Protein AF-A0A957WLR0-F1 (afdb_monomer_lite)

Structure (mmCIF, N/CA/C/O backbone):
data_AF-A0A957WLR0-F1
#
_entry.id   AF-A0A957WLR0-F1
#
loop_
_atom_site.group_PDB
_atom_site.id
_atom_site.type_symbol
_atom_site.label_atom_id
_atom_site.label_alt_id
_atom_site.label_comp_id
_atom_site.label_asym_id
_atom_site.label_entity_id
_atom_site.label_seq_id
_atom_site.pdbx_PDB_ins_code
_atom_site.Cartn_x
_atom_site.Cartn_y
_atom_site.Cartn_z
_atom_site.occupancy
_atom_site.B_iso_or_equiv
_atom_site.auth_seq_id
_atom_site.auth_comp_id
_atom_site.auth_asym_id
_atom_site.auth_atom_id
_atom_site.pdbx_PDB_model_num
ATOM 1 N N . MET A 1 1 ? 46.374 52.590 -55.141 1.00 43.16 1 MET A N 1
ATOM 2 C CA . MET A 1 1 ? 45.708 52.373 -53.842 1.00 43.16 1 MET A CA 1
ATOM 3 C C . MET A 1 1 ? 44.520 51.454 -54.057 1.00 43.16 1 MET A C 1
ATOM 5 O O . MET A 1 1 ? 43.877 51.576 -55.092 1.00 43.16 1 MET A O 1
ATOM 9 N N . SER A 1 2 ? 44.275 50.594 -53.067 1.00 43.56 2 SER A N 1
ATOM 10 C CA . SER A 1 2 ? 43.066 49.782 -52.850 1.00 43.56 2 SER A CA 1
ATOM 11 C C . SER A 1 2 ? 42.961 48.457 -53.614 1.00 43.56 2 SER A C 1
ATOM 13 O O . SER A 1 2 ? 42.249 48.313 -54.602 1.00 43.56 2 SER A O 1
ATOM 15 N N . ASP A 1 3 ? 43.718 47.507 -53.063 1.00 46.72 3 ASP A N 1
ATOM 16 C CA . ASP A 1 3 ? 43.433 46.081 -52.884 1.00 46.72 3 ASP A CA 1
ATOM 17 C C . ASP A 1 3 ? 41.965 45.656 -53.104 1.00 46.72 3 ASP A C 1
ATOM 19 O O . ASP A 1 3 ? 41.045 46.111 -52.423 1.00 46.72 3 ASP A O 1
ATOM 23 N N . LYS A 1 4 ? 41.773 44.740 -54.054 1.00 49.31 4 LYS A N 1
ATOM 24 C CA . LYS A 1 4 ? 40.641 43.813 -54.107 1.00 49.31 4 LYS A CA 1
ATOM 25 C C . LYS A 1 4 ? 41.206 42.446 -54.456 1.00 49.31 4 LYS A C 1
ATOM 27 O O . LYS A 1 4 ? 41.075 41.973 -55.583 1.00 49.31 4 LYS A O 1
ATOM 32 N N . THR A 1 5 ? 41.885 41.839 -53.490 1.00 45.28 5 THR A N 1
ATOM 33 C CA . THR A 1 5 ? 42.198 40.415 -53.536 1.00 45.28 5 THR A CA 1
ATOM 34 C C . THR A 1 5 ? 40.874 39.656 -53.530 1.00 45.28 5 THR A C 1
ATOM 36 O O . THR A 1 5 ? 40.152 39.587 -52.540 1.00 45.28 5 THR A O 1
ATOM 39 N N . GLN A 1 6 ? 40.505 39.206 -54.720 1.00 48.72 6 GLN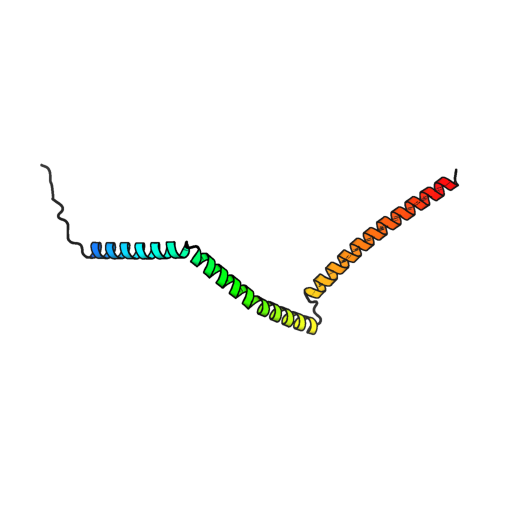 A N 1
ATOM 40 C CA . GLN A 1 6 ? 39.299 38.462 -55.020 1.00 48.72 6 GLN A CA 1
ATOM 41 C C . GLN A 1 6 ? 39.479 37.058 -54.430 1.00 48.72 6 GLN A C 1
ATOM 43 O O . GLN A 1 6 ? 40.189 36.233 -55.004 1.00 48.72 6 GLN A O 1
ATOM 48 N N . ASP A 1 7 ? 38.900 36.818 -53.253 1.00 48.47 7 ASP A N 1
ATOM 49 C CA . ASP A 1 7 ? 38.884 35.503 -52.610 1.00 48.47 7 ASP A CA 1
ATOM 50 C C . ASP A 1 7 ? 38.123 34.529 -53.520 1.00 48.47 7 ASP A C 1
ATOM 52 O O . ASP A 1 7 ? 36.897 34.577 -53.649 1.00 48.47 7 ASP A O 1
ATOM 56 N N . GLN A 1 8 ? 38.868 33.687 -54.233 1.00 52.72 8 GLN A N 1
ATOM 57 C CA . GLN A 1 8 ? 38.289 32.612 -55.027 1.00 52.72 8 GLN A CA 1
ATOM 58 C C . GLN A 1 8 ? 37.758 31.522 -54.092 1.00 52.72 8 GLN A C 1
ATOM 60 O O . GLN A 1 8 ? 38.431 31.200 -53.108 1.00 52.72 8 GLN A O 1
ATOM 65 N N . PRO A 1 9 ? 36.594 30.911 -54.384 1.00 59.09 9 PRO A N 1
ATOM 66 C CA . PRO A 1 9 ? 36.052 29.852 -53.549 1.00 59.09 9 PRO A CA 1
ATOM 67 C C . PRO A 1 9 ? 36.984 28.641 -53.643 1.00 59.09 9 PRO A C 1
ATOM 69 O O . PRO A 1 9 ? 36.985 27.903 -54.629 1.00 59.09 9 PRO A O 1
ATOM 72 N N . LYS A 1 10 ? 37.834 28.463 -52.628 1.00 62.62 10 LYS A N 1
ATOM 73 C CA . LYS A 1 10 ? 38.669 27.272 -52.487 1.00 62.62 10 LYS A CA 1
ATOM 74 C C . LYS A 1 10 ? 37.736 26.084 -52.290 1.00 62.62 10 LYS A C 1
ATOM 76 O O . LYS A 1 10 ? 36.982 26.040 -51.325 1.00 62.62 10 LYS A O 1
ATOM 81 N N . PHE A 1 11 ? 37.787 25.140 -53.222 1.00 70.94 11 PHE A N 1
ATOM 82 C CA . PHE A 1 11 ? 37.169 23.829 -53.078 1.00 70.94 11 PHE A CA 1
ATOM 83 C C . PHE A 1 11 ? 37.753 23.150 -51.828 1.00 70.94 11 PHE A C 1
ATOM 85 O O . PHE A 1 11 ? 38.887 22.672 -51.857 1.00 70.94 11 PHE A O 1
ATOM 92 N N . ASP A 1 12 ? 37.008 23.181 -50.721 1.00 81.81 12 ASP A N 1
ATOM 93 C CA . ASP A 1 12 ? 37.377 22.553 -49.452 1.00 81.81 12 ASP A CA 1
ATOM 94 C C . ASP A 1 12 ? 36.517 21.292 -49.232 1.00 81.81 12 ASP A C 1
ATOM 96 O O . ASP A 1 12 ? 35.391 21.372 -48.727 1.00 81.81 12 ASP A O 1
ATOM 100 N N . PRO A 1 13 ? 37.019 20.106 -49.620 1.00 82.25 13 PRO A N 1
ATOM 101 C CA . PRO A 1 13 ? 36.271 18.858 -49.501 1.00 82.25 13 PRO A CA 1
ATOM 102 C C . PRO A 1 13 ? 35.992 18.458 -48.044 1.00 82.25 13 PRO A C 1
ATOM 104 O O . PRO A 1 13 ? 35.026 17.737 -47.788 1.00 82.25 13 PRO A O 1
ATOM 107 N N . LEU A 1 14 ? 36.789 18.930 -47.076 1.00 90.19 14 LEU A N 1
ATOM 108 C CA . LEU A 1 14 ? 36.546 18.667 -45.656 1.00 90.19 14 LEU A CA 1
ATOM 109 C C . LEU A 1 14 ? 35.402 19.527 -45.124 1.00 90.19 14 LEU A C 1
ATOM 111 O O . LEU A 1 14 ? 34.590 19.034 -44.338 1.00 90.19 14 LEU A O 1
ATOM 115 N N . ALA A 1 15 ? 35.302 20.778 -45.576 1.00 87.19 15 ALA A N 1
ATOM 116 C CA . ALA A 1 15 ? 34.162 21.633 -45.264 1.00 87.19 15 ALA A CA 1
ATOM 117 C C . ALA A 1 15 ? 32.856 21.027 -45.803 1.00 87.19 15 ALA A C 1
ATOM 119 O O . ALA A 1 15 ? 31.901 20.871 -45.044 1.00 87.19 15 ALA A O 1
ATOM 120 N N . MET A 1 16 ? 32.850 20.569 -47.059 1.00 86.88 16 MET A N 1
ATOM 121 C CA . MET A 1 16 ? 31.685 19.909 -47.668 1.00 86.88 16 MET A CA 1
ATOM 122 C C . MET A 1 16 ? 31.286 18.617 -46.935 1.00 86.88 16 MET A C 1
ATOM 124 O O . MET A 1 16 ? 30.104 18.375 -46.690 1.00 86.88 16 MET A O 1
ATOM 128 N N . TRP A 1 17 ? 32.260 17.789 -46.543 1.00 91.69 17 TRP A N 1
ATOM 129 C CA . TRP A 1 17 ? 31.998 16.581 -45.754 1.00 91.69 17 TRP A CA 1
ATOM 130 C C . TRP A 1 17 ? 31.401 16.906 -44.381 1.00 91.69 17 TRP A C 1
ATOM 132 O O . TRP A 1 17 ? 30.432 16.281 -43.949 1.00 91.69 17 TRP A O 1
ATOM 142 N N . LYS A 1 18 ? 31.955 17.911 -43.700 1.00 91.81 18 LYS A N 1
ATOM 143 C CA . LYS A 1 18 ? 31.481 18.350 -42.387 1.00 91.81 18 LYS A CA 1
ATOM 144 C C . LYS A 1 18 ? 30.062 18.910 -42.456 1.00 91.81 18 LYS A C 1
ATOM 146 O O . LYS A 1 18 ? 29.259 18.631 -41.566 1.00 91.81 18 LYS A O 1
ATOM 151 N N . GLU A 1 19 ? 29.734 19.664 -43.499 1.00 91.62 19 GLU A N 1
ATOM 152 C CA . GLU A 1 19 ? 28.374 20.148 -43.746 1.00 91.62 19 GLU A CA 1
ATOM 153 C C . GLU A 1 19 ? 27.404 18.993 -43.988 1.00 91.62 19 GLU A C 1
ATOM 155 O O . GLU A 1 19 ? 26.356 18.937 -43.346 1.00 91.62 19 GLU A O 1
ATOM 160 N N . TRP A 1 20 ? 27.774 18.022 -44.828 1.00 93.38 20 TRP A N 1
ATOM 161 C CA . TRP A 1 20 ? 26.964 16.826 -45.066 1.00 93.38 20 TRP A CA 1
ATOM 162 C C . TRP A 1 20 ? 26.739 16.008 -43.785 1.00 93.38 20 TRP A C 1
ATOM 164 O O . TRP A 1 20 ? 25.611 15.598 -43.498 1.00 93.38 20 TRP A O 1
ATOM 174 N N . GLN A 1 21 ? 27.782 15.816 -42.974 1.00 94.19 21 GLN A N 1
ATOM 175 C CA . GLN A 1 21 ? 27.689 15.133 -41.684 1.00 94.19 21 GLN A CA 1
ATOM 176 C C . GLN A 1 21 ? 26.773 15.894 -40.720 1.00 94.19 21 GLN A C 1
ATOM 178 O O . GLN A 1 21 ? 25.925 15.289 -40.068 1.00 94.19 21 GLN A O 1
ATOM 183 N N . THR A 1 22 ? 26.921 17.217 -40.642 1.00 94.62 22 THR A N 1
ATOM 184 C CA . THR A 1 22 ? 26.107 18.072 -39.769 1.00 94.62 22 THR A CA 1
ATOM 185 C C . THR A 1 22 ? 24.641 18.036 -40.194 1.00 94.62 22 THR A C 1
ATOM 187 O O . THR A 1 22 ? 23.761 17.852 -39.357 1.00 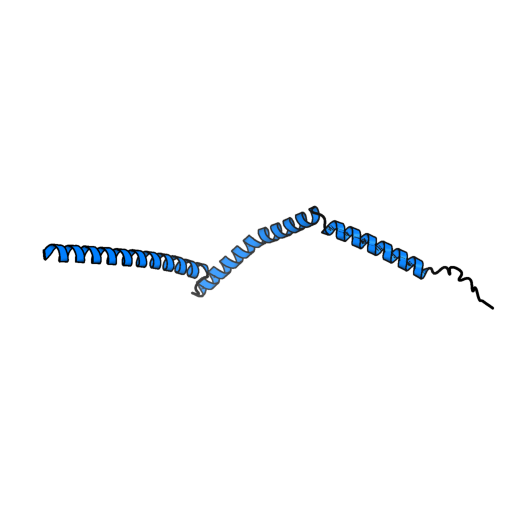94.62 22 THR A O 1
ATOM 190 N N . ALA A 1 23 ? 24.365 18.136 -41.495 1.00 93.94 23 ALA A N 1
ATOM 191 C CA . ALA A 1 23 ? 23.017 18.023 -42.044 1.00 93.94 23 ALA A CA 1
ATOM 192 C C . ALA A 1 23 ? 22.402 16.644 -41.764 1.00 93.94 23 ALA A C 1
ATOM 194 O O . ALA A 1 23 ? 21.247 16.558 -41.351 1.00 93.94 23 ALA A O 1
ATOM 195 N N . SER A 1 24 ? 23.190 15.578 -41.915 1.00 93.25 24 SER A N 1
ATOM 196 C CA . SER A 1 24 ? 22.755 14.211 -41.624 1.00 93.25 24 SER A CA 1
ATOM 197 C C . SER A 1 24 ? 22.434 14.037 -40.139 1.00 93.25 24 SER A C 1
ATOM 199 O O . SER A 1 24 ? 21.342 13.594 -39.801 1.00 93.25 24 SER A O 1
ATOM 201 N N . LEU A 1 25 ? 23.329 14.452 -39.238 1.00 94.88 25 LEU A N 1
ATOM 202 C CA . LEU A 1 25 ? 23.102 14.377 -37.792 1.00 94.88 25 LEU A CA 1
ATOM 203 C C . LEU A 1 25 ? 21.883 15.193 -37.357 1.00 94.88 25 LEU A C 1
ATOM 205 O O . LEU A 1 25 ? 21.101 14.717 -36.540 1.00 94.88 25 LEU A O 1
ATOM 209 N N . ASN A 1 26 ? 21.678 16.377 -37.932 1.00 95.31 26 ASN A N 1
ATOM 210 C CA . ASN A 1 26 ? 20.507 17.199 -37.640 1.00 95.31 26 ASN A CA 1
ATOM 211 C C . ASN A 1 26 ? 19.207 16.539 -38.115 1.00 95.31 26 ASN A C 1
ATOM 213 O O . ASN A 1 26 ? 18.214 16.567 -37.392 1.00 95.31 26 ASN A O 1
ATOM 217 N N . ALA A 1 27 ? 19.205 15.914 -39.296 1.00 94.31 27 ALA A N 1
ATOM 218 C CA . ALA A 1 27 ? 18.047 15.172 -39.791 1.00 94.31 27 ALA A CA 1
ATOM 219 C C . ALA A 1 27 ? 17.719 13.966 -38.894 1.00 94.31 27 ALA A C 1
ATOM 221 O O . ALA A 1 27 ? 16.558 13.748 -38.546 1.00 94.31 27 ALA A O 1
ATOM 222 N N . TRP A 1 28 ? 18.742 13.229 -38.456 1.00 92.38 28 TRP A N 1
ATOM 223 C CA . TRP A 1 28 ? 18.593 12.115 -37.518 1.00 92.38 28 TRP A CA 1
ATOM 224 C C . TRP A 1 28 ? 18.091 12.567 -36.145 1.00 92.38 28 TRP A C 1
ATOM 226 O O . TRP A 1 28 ? 17.146 11.988 -35.613 1.00 92.38 28 TRP A O 1
ATOM 236 N N . ALA A 1 29 ? 18.681 13.624 -35.587 1.00 93.50 29 ALA A N 1
ATOM 237 C CA . ALA A 1 29 ? 18.271 14.185 -34.305 1.00 93.50 29 ALA A CA 1
ATOM 238 C C . ALA A 1 29 ? 16.821 14.682 -34.349 1.00 93.50 29 ALA A C 1
ATOM 240 O O . ALA A 1 29 ? 16.052 14.411 -33.430 1.00 93.50 29 ALA A O 1
ATOM 241 N N . LYS A 1 30 ? 16.426 15.349 -35.439 1.00 93.38 30 LYS A N 1
ATOM 242 C CA . LYS A 1 30 ? 15.050 15.806 -35.644 1.00 93.38 30 LYS A CA 1
ATOM 243 C C . LYS A 1 30 ? 14.068 14.637 -35.719 1.00 93.38 30 LYS A C 1
ATOM 245 O O . LYS A 1 30 ? 13.077 14.652 -35.001 1.00 93.38 30 LYS A O 1
ATOM 250 N N . SER A 1 31 ? 14.382 13.606 -36.502 1.00 92.12 31 SER A N 1
ATOM 251 C CA . SER A 1 31 ? 13.552 12.398 -36.618 1.00 92.12 31 SER A CA 1
ATOM 252 C C . SER A 1 31 ? 13.363 11.685 -35.271 1.00 92.12 31 SER A C 1
ATOM 254 O O . SER A 1 31 ? 12.243 11.349 -34.883 1.00 92.12 31 SER A O 1
ATOM 256 N N . MET A 1 32 ? 14.437 11.525 -34.491 1.00 89.50 32 MET A N 1
ATOM 257 C CA . MET A 1 32 ? 14.356 10.937 -33.148 1.00 89.50 32 MET A CA 1
ATOM 258 C C . MET A 1 32 ? 13.575 11.825 -32.178 1.00 89.50 32 MET A C 1
ATOM 260 O O . MET A 1 32 ? 12.792 11.317 -31.380 1.00 89.50 32 MET A O 1
ATOM 264 N N . SER A 1 33 ? 13.746 13.145 -32.259 1.00 89.06 33 SER A N 1
ATOM 265 C CA . SER A 1 33 ? 12.989 14.089 -31.437 1.00 89.06 33 SER A CA 1
ATOM 266 C C . SER A 1 33 ? 11.493 14.034 -31.740 1.00 89.06 33 SER A C 1
ATOM 268 O O . SER A 1 33 ? 10.697 14.054 -30.810 1.00 89.06 33 SER A O 1
ATOM 270 N N . GLU A 1 34 ? 11.104 13.947 -33.013 1.00 90.31 34 GLU A N 1
ATOM 271 C CA . GLU A 1 34 ? 9.705 13.790 -33.433 1.00 90.31 34 GLU A CA 1
ATOM 272 C C . GLU A 1 34 ? 9.143 12.433 -32.996 1.00 90.31 34 GLU A C 1
ATOM 274 O O . GLU A 1 34 ? 8.012 12.357 -32.527 1.00 90.31 34 GLU A O 1
ATOM 279 N N . THR A 1 35 ? 9.958 11.377 -33.060 1.00 88.81 35 THR A N 1
ATOM 280 C CA . THR A 1 35 ? 9.581 10.038 -32.589 1.00 88.81 35 THR A CA 1
ATOM 281 C C . THR A 1 35 ? 9.321 10.033 -31.085 1.00 88.81 35 THR A C 1
ATOM 283 O O . THR A 1 35 ? 8.282 9.553 -30.649 1.00 88.81 35 THR A O 1
ATOM 286 N N . VAL A 1 36 ? 10.215 10.603 -30.275 1.00 86.75 36 VAL A N 1
ATOM 287 C CA . VAL A 1 36 ? 10.045 10.663 -28.811 1.00 86.75 36 VAL A CA 1
ATOM 288 C C . VAL A 1 36 ? 8.919 11.618 -28.404 1.00 86.75 36 VAL A C 1
ATOM 290 O O . VAL A 1 36 ? 8.260 11.387 -27.395 1.00 86.75 36 VAL A O 1
ATOM 293 N N . ALA A 1 37 ? 8.677 12.670 -29.189 1.00 87.06 37 ALA A N 1
ATOM 294 C CA . ALA A 1 37 ? 7.552 13.581 -28.992 1.00 87.06 37 ALA A CA 1
ATOM 295 C C . ALA A 1 37 ? 6.211 13.011 -29.486 1.00 87.06 37 ALA A C 1
ATOM 297 O O . ALA A 1 37 ? 5.171 13.621 -29.235 1.00 87.06 37 ALA A O 1
ATOM 298 N N . SER A 1 38 ? 6.219 11.879 -30.197 1.00 90.44 38 SER A N 1
ATOM 299 C CA . SER A 1 38 ? 4.993 11.255 -30.685 1.00 90.44 38 SER A CA 1
ATOM 300 C C . SER A 1 38 ? 4.183 10.650 -29.540 1.00 90.44 38 SER A C 1
ATOM 302 O O . SER A 1 38 ? 4.720 10.085 -28.582 1.00 90.44 38 SER A O 1
ATOM 304 N N . GLU A 1 39 ? 2.862 10.751 -29.662 1.00 83.81 39 GLU A N 1
ATOM 305 C CA . GLU A 1 39 ? 1.926 10.192 -28.688 1.00 83.81 39 GLU A CA 1
ATOM 306 C C . GLU A 1 39 ? 2.022 8.659 -28.634 1.00 83.81 39 GLU A C 1
ATOM 308 O O . GLU A 1 39 ? 1.998 8.082 -27.550 1.00 83.81 39 GLU A O 1
ATOM 313 N N . ASP A 1 40 ? 2.276 8.006 -29.773 1.00 85.62 40 ASP A N 1
ATOM 314 C CA . ASP A 1 40 ? 2.480 6.556 -29.868 1.00 85.62 40 ASP A CA 1
ATOM 315 C C . ASP A 1 40 ? 3.714 6.080 -29.077 1.00 85.62 40 ASP A C 1
ATOM 317 O O . ASP A 1 40 ? 3.688 5.034 -28.416 1.00 85.62 40 ASP A O 1
ATOM 321 N N . PHE A 1 41 ? 4.812 6.846 -29.090 1.00 86.75 41 PHE A N 1
ATOM 322 C CA . PHE A 1 41 ? 5.993 6.538 -28.278 1.00 86.75 41 PHE A CA 1
ATOM 323 C C . PHE A 1 41 ? 5.692 6.671 -26.783 1.00 86.75 41 PHE A C 1
ATOM 325 O O . PHE A 1 41 ? 6.001 5.768 -26.004 1.00 86.75 41 PHE A O 1
ATOM 332 N N . ALA A 1 42 ? 5.039 7.762 -26.378 1.00 86.19 42 ALA A N 1
ATOM 333 C CA . ALA A 1 42 ? 4.623 7.952 -24.991 1.00 86.19 42 ALA A CA 1
ATOM 334 C C . ALA A 1 42 ? 3.661 6.841 -24.528 1.00 86.19 42 ALA A C 1
ATOM 336 O O . ALA A 1 42 ? 3.817 6.300 -23.430 1.00 86.19 42 ALA A O 1
ATOM 337 N N . GLN A 1 43 ? 2.713 6.447 -25.379 1.00 88.88 43 GLN A N 1
ATOM 338 C CA . GLN A 1 43 ? 1.743 5.397 -25.091 1.00 88.88 43 GLN A CA 1
ATOM 339 C C . GLN A 1 43 ? 2.410 4.022 -24.982 1.00 88.88 43 GLN A C 1
ATOM 341 O O . GLN A 1 43 ? 2.155 3.298 -24.021 1.00 88.88 43 GLN A O 1
ATOM 346 N N . SER A 1 44 ? 3.284 3.661 -25.923 1.00 88.56 44 SER A N 1
ATOM 347 C CA . SER A 1 44 ? 4.002 2.376 -25.908 1.00 88.56 44 SER A CA 1
ATOM 348 C C . SER A 1 44 ? 4.968 2.255 -24.727 1.00 88.56 44 SER A C 1
ATOM 350 O O . SER A 1 44 ? 5.049 1.195 -24.099 1.00 88.56 44 SER A O 1
ATOM 352 N N . MET A 1 45 ? 5.650 3.343 -24.362 1.00 86.38 45 MET A N 1
ATOM 353 C CA . MET A 1 45 ? 6.480 3.405 -23.160 1.00 86.38 45 MET A CA 1
ATOM 354 C C . MET A 1 45 ? 5.626 3.261 -21.896 1.00 86.38 45 MET A C 1
ATOM 356 O O . MET A 1 45 ? 5.969 2.483 -21.005 1.00 86.38 45 MET A O 1
ATOM 360 N N . GLY A 1 46 ? 4.484 3.953 -21.841 1.00 84.94 46 GLY A N 1
ATOM 361 C CA . GLY A 1 46 ? 3.516 3.839 -20.752 1.00 84.94 46 GLY A CA 1
ATOM 362 C C . GLY A 1 46 ? 3.007 2.409 -20.582 1.00 84.94 46 GLY A C 1
ATOM 363 O O . GLY A 1 46 ? 3.079 1.863 -19.487 1.00 84.94 46 GLY A O 1
ATOM 364 N N . GLN A 1 47 ? 2.586 1.763 -21.669 1.00 88.31 47 GLN A N 1
ATOM 365 C CA . GLN A 1 47 ? 2.147 0.365 -21.660 1.00 88.31 47 GLN A CA 1
ATOM 366 C C . GLN A 1 47 ? 3.268 -0.588 -21.239 1.00 88.31 47 GLN A C 1
ATOM 368 O O . GLN A 1 47 ? 3.029 -1.502 -20.459 1.00 88.31 47 GLN A O 1
ATOM 373 N N . SER A 1 48 ? 4.500 -0.368 -21.700 1.00 85.38 48 SER A N 1
ATOM 374 C CA . SER A 1 48 ? 5.649 -1.195 -21.310 1.00 85.38 48 SER A CA 1
ATOM 375 C C . SER A 1 48 ? 5.947 -1.086 -19.815 1.00 85.38 48 SER A C 1
ATOM 377 O O . SER A 1 48 ? 6.188 -2.098 -19.157 1.00 85.38 48 SER A O 1
ATOM 379 N N . LEU A 1 49 ? 5.883 0.128 -19.260 1.00 85.19 49 LEU A N 1
ATOM 380 C CA . LEU A 1 49 ? 6.046 0.358 -17.829 1.00 85.19 49 LEU A CA 1
ATOM 381 C C . LEU A 1 49 ? 4.897 -0.264 -17.031 1.00 85.19 49 LEU A C 1
ATOM 383 O O . LEU A 1 49 ? 5.156 -0.927 -16.030 1.00 85.19 49 LEU A O 1
ATOM 387 N N . THR A 1 50 ? 3.653 -0.098 -17.479 1.00 84.62 50 THR A N 1
ATOM 388 C CA . THR A 1 50 ? 2.482 -0.729 -16.857 1.00 84.62 50 THR A CA 1
ATOM 389 C C . THR A 1 50 ? 2.627 -2.245 -16.853 1.00 84.62 50 THR A C 1
ATOM 391 O O . THR A 1 50 ? 2.557 -2.848 -15.790 1.00 84.62 50 THR A O 1
ATOM 394 N N . ASN A 1 51 ? 2.962 -2.854 -17.990 1.00 84.00 51 ASN A N 1
ATOM 395 C CA . ASN A 1 51 ? 3.177 -4.296 -18.098 1.00 84.00 51 ASN A CA 1
ATOM 396 C C . ASN A 1 51 ? 4.311 -4.772 -17.182 1.00 84.00 51 ASN A C 1
ATOM 398 O O . ASN A 1 51 ? 4.190 -5.813 -16.539 1.00 84.00 51 ASN A O 1
ATOM 402 N N . TYR A 1 52 ? 5.409 -4.017 -17.085 1.00 80.19 52 TYR A N 1
ATOM 403 C CA . TYR A 1 52 ? 6.496 -4.326 -16.157 1.00 80.19 52 TYR A CA 1
ATOM 404 C C . TYR A 1 52 ? 6.025 -4.273 -14.700 1.00 80.19 52 TYR A C 1
ATOM 406 O O . TYR A 1 52 ? 6.287 -5.197 -13.930 1.00 80.19 52 TYR A O 1
ATOM 414 N N . LEU A 1 53 ? 5.300 -3.220 -14.318 1.00 80.50 53 LEU A N 1
ATOM 415 C CA . LEU A 1 53 ? 4.767 -3.065 -12.968 1.00 80.50 53 LEU A CA 1
ATOM 416 C C . LEU A 1 53 ? 3.764 -4.177 -12.635 1.00 80.50 53 LEU A C 1
ATOM 418 O O . LEU A 1 53 ? 3.914 -4.811 -11.591 1.00 80.50 53 LEU A O 1
ATOM 422 N N . GLU A 1 54 ? 2.828 -4.476 -13.534 1.00 81.81 54 GLU A N 1
ATOM 423 C CA . GLU A 1 54 ? 1.830 -5.543 -13.396 1.00 81.81 54 GLU A CA 1
ATOM 424 C C . GLU A 1 54 ? 2.475 -6.926 -13.306 1.00 81.81 54 GLU A C 1
ATOM 426 O O . GLU A 1 54 ? 2.113 -7.719 -12.443 1.00 81.81 54 GLU A O 1
ATOM 431 N N . THR A 1 55 ? 3.490 -7.202 -14.125 1.00 81.44 55 THR A N 1
ATOM 432 C CA . THR A 1 55 ? 4.218 -8.482 -14.085 1.00 81.44 55 THR A CA 1
ATOM 433 C C . THR A 1 55 ? 5.086 -8.597 -12.829 1.00 81.44 55 THR A C 1
ATOM 435 O O . THR A 1 55 ? 5.287 -9.691 -12.301 1.00 81.44 55 THR A O 1
ATOM 438 N N . SER A 1 56 ? 5.597 -7.476 -12.312 1.00 78.56 56 SER A N 1
ATOM 439 C CA . SER A 1 56 ? 6.423 -7.451 -11.098 1.00 78.56 56 SER A CA 1
ATOM 440 C C . SER A 1 56 ? 5.610 -7.511 -9.801 1.00 78.56 56 SER A C 1
ATOM 442 O O . SER A 1 56 ? 6.145 -7.923 -8.771 1.00 78.56 56 SER A O 1
ATOM 444 N N . ALA A 1 57 ? 4.329 -7.131 -9.823 1.00 81.25 57 ALA A N 1
ATOM 445 C CA . ALA A 1 57 ? 3.481 -7.111 -8.633 1.00 81.25 57 ALA A CA 1
ATOM 446 C C . ALA A 1 57 ? 3.310 -8.505 -7.986 1.00 81.25 57 ALA A C 1
ATOM 448 O O . ALA A 1 57 ? 3.566 -8.613 -6.785 1.00 81.25 57 ALA A O 1
ATOM 449 N N . PRO A 1 58 ? 3.027 -9.595 -8.732 1.00 85.25 58 PRO A N 1
ATOM 450 C CA . PRO A 1 58 ? 2.987 -10.948 -8.171 1.00 85.25 58 PRO A CA 1
ATOM 451 C C . PRO A 1 58 ? 4.318 -11.405 -7.569 1.00 85.25 58 PRO A C 1
ATOM 453 O O . PRO A 1 58 ? 4.337 -12.206 -6.636 1.00 85.25 58 PRO A O 1
ATOM 456 N N . VAL A 1 59 ? 5.445 -10.929 -8.107 1.00 86.50 59 VAL A N 1
ATOM 457 C CA . VAL A 1 59 ? 6.776 -11.247 -7.569 1.00 86.50 59 VAL A CA 1
ATOM 458 C C . VAL A 1 59 ? 6.977 -10.548 -6.229 1.00 86.50 59 VAL A C 1
ATOM 460 O O . VAL A 1 59 ? 7.432 -11.180 -5.279 1.00 86.50 59 VAL A O 1
ATOM 463 N N . ARG A 1 60 ? 6.595 -9.269 -6.127 1.00 83.69 60 ARG A N 1
ATOM 464 C CA . ARG A 1 60 ? 6.642 -8.525 -4.860 1.00 83.69 60 ARG A CA 1
ATOM 465 C C . ARG A 1 60 ? 5.791 -9.201 -3.790 1.00 83.69 60 ARG A C 1
ATOM 467 O O . ARG A 1 60 ? 6.302 -9.444 -2.705 1.00 83.69 60 ARG A O 1
ATOM 474 N N . GLU A 1 61 ? 4.561 -9.591 -4.120 1.00 87.06 61 GLU A N 1
ATOM 475 C CA . GLU A 1 61 ? 3.666 -10.282 -3.182 1.00 87.06 61 GLU A CA 1
ATOM 476 C C . GLU A 1 61 ? 4.255 -11.618 -2.692 1.00 87.06 61 GLU A C 1
ATOM 478 O O . GLU A 1 61 ? 4.197 -11.940 -1.506 1.00 87.06 61 GLU A O 1
ATOM 483 N N . GLN A 1 62 ? 4.862 -12.405 -3.585 1.00 88.38 62 GLN A N 1
ATOM 484 C CA . GLN A 1 62 ? 5.517 -13.662 -3.204 1.00 88.38 62 GLN A CA 1
ATOM 485 C C . GLN A 1 62 ? 6.713 -13.438 -2.274 1.00 88.38 62 GLN A C 1
ATOM 487 O O . GLN A 1 62 ? 6.889 -14.183 -1.310 1.00 88.38 62 GLN A O 1
ATOM 492 N N . VAL A 1 63 ? 7.521 -12.410 -2.544 1.00 88.12 63 VAL A N 1
ATOM 493 C CA . VAL A 1 63 ? 8.657 -12.037 -1.690 1.00 88.12 63 VAL A CA 1
ATOM 494 C C . VAL A 1 63 ? 8.176 -11.564 -0.319 1.00 88.12 63 VAL A C 1
ATOM 496 O O . VAL A 1 63 ? 8.744 -11.974 0.691 1.00 88.12 63 VAL A O 1
ATOM 499 N N . GLU A 1 64 ? 7.118 -10.753 -0.266 1.00 88.62 64 GLU A N 1
ATOM 500 C CA . GLU A 1 64 ? 6.503 -10.307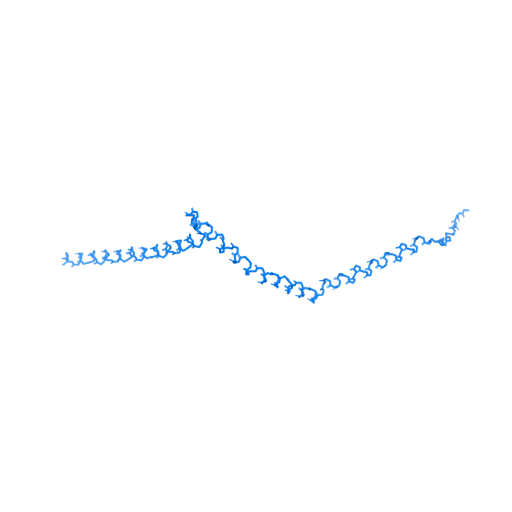 0.988 1.00 88.62 64 GLU A CA 1
ATOM 501 C C . GLU A 1 64 ? 6.018 -11.498 1.822 1.00 88.62 64 GLU A C 1
ATOM 503 O O . GLU A 1 64 ? 6.414 -11.619 2.979 1.00 88.62 64 GLU A O 1
ATOM 508 N N . LYS A 1 65 ? 5.281 -12.444 1.225 1.00 90.25 65 LYS A N 1
ATOM 509 C CA . LYS A 1 65 ? 4.827 -13.664 1.919 1.00 90.25 65 LYS A CA 1
ATOM 510 C C . LYS A 1 65 ? 5.983 -14.518 2.437 1.00 90.25 65 LYS A C 1
ATOM 512 O O . LYS A 1 65 ? 5.919 -15.027 3.553 1.00 90.25 65 LYS A O 1
ATOM 517 N N . ALA A 1 66 ? 7.044 -14.679 1.648 1.00 90.94 66 ALA A N 1
ATOM 518 C CA . ALA A 1 66 ? 8.226 -15.421 2.083 1.00 90.94 66 ALA A CA 1
ATOM 519 C C . ALA A 1 66 ? 8.918 -14.734 3.274 1.00 90.94 66 ALA A C 1
ATOM 521 O O . ALA A 1 66 ? 9.334 -15.399 4.223 1.00 90.94 66 ALA A O 1
ATOM 522 N N . MET A 1 67 ? 9.002 -13.401 3.254 1.00 91.50 67 MET A N 1
ATOM 523 C CA . MET A 1 67 ? 9.559 -12.615 4.353 1.00 91.50 67 MET A CA 1
ATOM 524 C C . MET A 1 67 ? 8.685 -12.693 5.611 1.00 91.50 67 MET A C 1
ATOM 526 O O . MET A 1 67 ? 9.214 -12.836 6.710 1.00 91.50 67 MET A O 1
ATOM 530 N N . GLU A 1 68 ? 7.360 -12.642 5.473 1.00 93.12 68 GLU A N 1
ATOM 531 C CA . GLU A 1 68 ? 6.430 -12.822 6.592 1.00 93.12 68 GLU A CA 1
ATOM 532 C C . GLU A 1 68 ? 6.602 -14.190 7.249 1.00 93.12 68 GLU A C 1
ATOM 534 O O . GLU A 1 68 ? 6.757 -14.264 8.466 1.00 93.12 68 GLU A O 1
ATOM 539 N N . GLN A 1 69 ? 6.662 -15.263 6.457 1.00 91.38 69 GLN A N 1
ATOM 540 C CA . GLN A 1 69 ? 6.905 -16.616 6.967 1.00 91.38 69 GLN A CA 1
ATOM 541 C C . GLN A 1 69 ? 8.250 -16.726 7.692 1.00 91.38 69 GLN A C 1
ATOM 543 O O . GLN A 1 69 ? 8.339 -17.349 8.751 1.00 91.38 69 GLN A O 1
ATOM 548 N N . TYR A 1 70 ? 9.293 -16.098 7.147 1.00 93.31 70 TYR A N 1
ATOM 549 C CA . TYR A 1 70 ? 10.608 -16.052 7.778 1.00 93.31 70 TYR A CA 1
ATOM 550 C C . TYR A 1 70 ? 10.571 -15.319 9.127 1.00 93.31 70 TYR A C 1
ATOM 552 O O . TYR A 1 70 ? 11.067 -15.835 10.129 1.00 93.31 70 TYR A O 1
ATOM 560 N N . LEU A 1 71 ? 9.941 -14.142 9.181 1.00 93.38 71 LEU A N 1
ATOM 561 C CA . LEU A 1 71 ? 9.788 -13.376 10.419 1.00 93.38 71 LEU A CA 1
ATOM 562 C C . LEU A 1 71 ? 8.987 -14.158 11.463 1.00 93.38 71 LEU A C 1
ATOM 564 O O . LEU A 1 71 ? 9.429 -14.263 12.606 1.00 93.38 71 LEU A O 1
ATOM 568 N N . GLN A 1 72 ? 7.881 -14.787 11.064 1.00 91.06 72 GLN A N 1
ATOM 569 C CA . GLN A 1 72 ? 7.082 -15.638 11.948 1.00 91.06 72 GLN A CA 1
ATOM 570 C C . GLN A 1 72 ? 7.900 -16.799 12.517 1.00 91.06 72 GLN A C 1
ATOM 572 O O . GLN A 1 72 ? 7.830 -17.066 13.715 1.00 91.06 72 GLN A O 1
ATOM 577 N N . GLN A 1 73 ? 8.730 -17.455 11.701 1.00 92.94 73 GLN A N 1
ATOM 578 C CA . GLN A 1 73 ? 9.611 -18.527 12.171 1.00 92.94 73 GLN A CA 1
ATOM 579 C C . GLN A 1 73 ? 10.6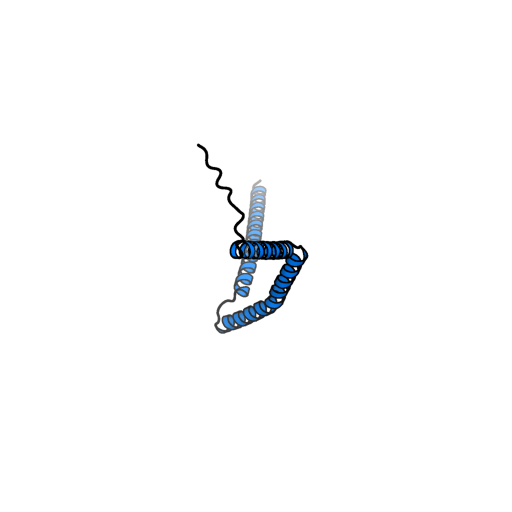28 -18.034 13.211 1.00 92.94 73 GLN A C 1
ATOM 581 O O . GLN A 1 73 ? 10.981 -18.771 14.132 1.00 92.94 73 GLN A O 1
ATOM 586 N N . MET A 1 74 ? 11.075 -16.784 13.098 1.00 93.94 74 MET A N 1
ATOM 587 C CA . MET A 1 74 ? 11.944 -16.144 14.084 1.00 93.94 74 MET A CA 1
ATOM 588 C C . MET A 1 74 ? 11.187 -15.583 15.300 1.00 93.94 74 MET A C 1
ATOM 590 O O . MET A 1 74 ? 11.811 -14.954 16.153 1.00 93.94 74 MET A O 1
ATOM 594 N N . ASN A 1 75 ? 9.870 -15.801 15.405 1.00 91.44 75 ASN A N 1
ATOM 595 C CA . ASN A 1 75 ? 8.986 -15.152 16.381 1.00 91.44 75 ASN A CA 1
ATOM 596 C C . ASN A 1 75 ? 9.084 -13.616 16.346 1.00 91.44 75 ASN A C 1
ATOM 598 O O . ASN A 1 75 ? 8.951 -12.947 17.371 1.00 91.44 75 ASN A O 1
ATOM 602 N N . MET A 1 76 ? 9.350 -13.055 15.168 1.00 92.62 76 MET A N 1
ATOM 603 C CA . MET A 1 76 ? 9.411 -11.620 14.935 1.00 92.62 76 MET A CA 1
ATOM 604 C C . MET A 1 76 ? 8.058 -11.131 14.408 1.00 92.62 76 MET A C 1
ATOM 606 O O . MET A 1 76 ? 7.475 -11.785 13.542 1.00 92.62 76 MET A O 1
ATOM 610 N N . PRO A 1 77 ? 7.558 -9.979 14.888 1.00 88.94 77 PRO A N 1
ATOM 611 C CA . PRO A 1 77 ? 6.287 -9.439 14.430 1.00 88.94 77 PRO A CA 1
ATOM 612 C C . PRO A 1 77 ? 6.361 -9.040 12.954 1.00 88.94 77 PRO A C 1
ATOM 614 O O . PRO A 1 77 ? 7.294 -8.357 12.518 1.00 88.94 77 PRO A O 1
ATOM 617 N N . THR A 1 78 ? 5.350 -9.438 12.189 1.00 92.62 78 THR A N 1
ATOM 618 C CA . THR A 1 78 ? 5.194 -9.040 10.788 1.00 92.62 78 THR A CA 1
ATOM 619 C C . THR A 1 78 ? 4.574 -7.648 10.680 1.00 92.62 78 THR A C 1
ATOM 621 O O . THR A 1 78 ? 3.867 -7.174 11.574 1.00 92.62 78 THR A O 1
ATOM 624 N N . ARG A 1 79 ? 4.787 -6.977 9.540 1.00 90.94 79 ARG A N 1
ATOM 625 C CA . ARG A 1 79 ? 4.145 -5.683 9.265 1.00 90.94 79 ARG A CA 1
ATOM 626 C C . ARG A 1 79 ? 2.619 -5.789 9.343 1.00 90.94 79 ARG A C 1
ATOM 628 O O . ARG A 1 79 ? 1.981 -4.895 9.893 1.00 90.94 79 ARG A O 1
ATOM 635 N N . GLN A 1 80 ? 2.044 -6.856 8.790 1.00 90.50 80 GLN A N 1
ATOM 636 C CA . GLN A 1 80 ? 0.596 -7.048 8.759 1.00 90.50 80 GLN A CA 1
ATOM 637 C C . GLN A 1 80 ? 0.006 -7.180 10.169 1.00 90.50 80 GLN A C 1
ATOM 639 O O . GLN A 1 80 ? -1.022 -6.572 10.463 1.00 90.50 80 GLN A O 1
ATOM 644 N N . GLU A 1 81 ? 0.676 -7.905 11.064 1.00 92.56 81 GLU A N 1
ATOM 645 C CA . GLU A 1 81 ? 0.258 -8.021 12.465 1.00 92.56 81 GLU A CA 1
ATOM 646 C C . GLU A 1 81 ? 0.320 -6.677 13.193 1.00 92.56 81 GLU A C 1
ATOM 648 O O . GLU A 1 81 ? -0.620 -6.327 13.904 1.00 92.56 81 GLU A O 1
ATOM 653 N N . VAL A 1 82 ? 1.379 -5.889 12.980 1.00 94.88 82 VAL A N 1
ATOM 654 C CA . VAL A 1 82 ? 1.509 -4.549 13.579 1.00 94.88 82 VAL A CA 1
ATOM 655 C C . VAL A 1 82 ? 0.367 -3.634 13.135 1.00 94.88 82 VAL A C 1
ATOM 657 O O . VAL A 1 82 ? -0.243 -2.967 13.969 1.00 94.88 82 VAL A O 1
ATOM 660 N N . VAL A 1 83 ? 0.039 -3.629 11.840 1.00 95.88 83 VAL A N 1
ATOM 661 C CA . VAL A 1 83 ? -1.078 -2.836 11.302 1.00 95.88 83 VAL A CA 1
ATOM 662 C C . VAL A 1 83 ? -2.413 -3.309 11.879 1.00 95.88 83 VAL A C 1
ATOM 664 O O . VAL A 1 83 ? -3.190 -2.490 12.358 1.00 95.88 83 VAL A O 1
ATOM 667 N N . SER A 1 84 ? -2.651 -4.622 11.921 1.00 96.25 84 SER A N 1
ATOM 668 C CA . SER A 1 84 ? -3.869 -5.202 12.502 1.00 96.25 84 SER A CA 1
ATOM 669 C C . SER A 1 84 ? -4.047 -4.823 13.976 1.00 96.25 84 SER A C 1
ATOM 671 O O . SER A 1 84 ? -5.145 -4.474 14.415 1.00 96.25 84 SER A O 1
ATOM 673 N N . ILE A 1 85 ? -2.966 -4.837 14.762 1.00 97.00 85 ILE A N 1
ATOM 674 C CA . ILE A 1 85 ? -3.002 -4.392 16.159 1.00 97.00 85 ILE A CA 1
ATOM 675 C C . ILE A 1 85 ? -3.305 -2.894 16.242 1.00 97.00 85 ILE A C 1
ATOM 677 O O . ILE A 1 85 ? -4.137 -2.509 17.062 1.00 97.00 85 ILE A O 1
ATOM 681 N N . ALA A 1 86 ? -2.686 -2.063 15.399 1.00 97.44 86 ALA A N 1
ATOM 682 C CA . ALA A 1 86 ? -2.939 -0.623 15.373 1.00 97.44 86 ALA A CA 1
ATOM 683 C C . ALA A 1 86 ? -4.412 -0.307 15.059 1.00 97.44 86 ALA A C 1
ATOM 685 O O . ALA A 1 86 ? -5.045 0.441 15.797 1.00 97.44 86 ALA A O 1
ATOM 686 N N . GLU A 1 87 ? -4.996 -0.946 14.043 1.00 97.44 87 GLU A N 1
ATOM 687 C CA . GLU A 1 87 ? -6.416 -0.790 13.699 1.00 97.44 87 GLU A CA 1
ATOM 688 C C . GLU A 1 87 ? -7.337 -1.211 14.849 1.00 97.44 87 GLU A C 1
ATOM 690 O O . GLU A 1 87 ? -8.318 -0.536 15.173 1.00 97.44 87 GLU A O 1
ATOM 695 N N . ARG A 1 88 ? -7.031 -2.335 15.503 1.00 97.69 88 ARG A N 1
ATOM 696 C CA . ARG A 1 88 ? -7.786 -2.793 16.675 1.00 97.69 88 ARG A CA 1
ATOM 697 C C . ARG A 1 88 ? -7.657 -1.820 17.840 1.00 97.69 88 ARG A C 1
ATOM 699 O O . ARG A 1 88 ? -8.642 -1.618 18.543 1.00 97.69 88 ARG A O 1
ATOM 706 N N . LEU A 1 89 ? -6.483 -1.229 18.038 1.00 97.94 89 LEU A N 1
ATOM 707 C CA . LEU A 1 89 ? -6.242 -0.244 19.084 1.00 97.94 89 LEU A CA 1
ATOM 708 C C . LEU A 1 89 ? -7.057 1.028 18.841 1.00 97.94 89 LEU A C 1
ATOM 710 O O . LEU A 1 89 ? -7.778 1.438 19.742 1.00 97.94 89 LEU A O 1
ATOM 714 N N . THR A 1 90 ? -7.056 1.563 17.619 1.00 97.62 90 THR A N 1
ATOM 715 C CA . THR A 1 90 ? -7.902 2.708 17.240 1.00 97.62 90 THR A CA 1
ATOM 716 C C . THR A 1 90 ? -9.391 2.404 17.431 1.00 97.62 90 THR A C 1
ATOM 718 O O . THR A 1 90 ? -10.144 3.223 17.948 1.00 97.62 90 THR A O 1
ATOM 721 N N . ASN A 1 91 ? -9.840 1.197 17.080 1.00 97.56 91 ASN A N 1
ATOM 722 C CA . ASN A 1 91 ? -11.225 0.784 17.326 1.00 97.56 91 ASN A CA 1
ATOM 723 C C . ASN A 1 91 ? -11.568 0.677 18.819 1.00 97.56 91 ASN A C 1
ATOM 725 O O . ASN A 1 91 ? -12.712 0.922 19.204 1.00 97.56 91 ASN A O 1
ATOM 729 N N . MET A 1 92 ? -10.612 0.270 19.656 1.00 98.06 92 MET A N 1
ATOM 730 C CA . MET A 1 92 ? -10.789 0.255 21.108 1.00 98.06 92 MET A CA 1
ATOM 731 C C . MET A 1 92 ? -10.820 1.673 21.677 1.00 98.06 92 MET A C 1
ATOM 733 O O . MET A 1 92 ? -11.679 1.937 22.507 1.00 98.06 92 MET A O 1
ATOM 737 N N . GLU A 1 93 ? -9.961 2.571 21.198 1.00 97.94 93 GLU A N 1
ATOM 738 C CA . GLU A 1 93 ? -9.933 3.990 21.575 1.00 97.94 93 GLU A CA 1
ATOM 739 C C . GLU A 1 93 ? -11.293 4.655 21.332 1.00 97.94 93 GLU A C 1
ATOM 741 O O . GLU A 1 93 ? -11.917 5.113 22.283 1.00 97.94 93 GLU A O 1
ATOM 746 N N . MET A 1 94 ? -11.853 4.539 20.122 1.00 98.12 94 MET A N 1
ATOM 747 C CA . MET A 1 94 ? -13.189 5.080 19.821 1.00 98.12 94 MET A CA 1
ATOM 748 C C . MET A 1 94 ? -14.288 4.518 20.735 1.00 98.12 94 MET A C 1
ATOM 750 O O . MET A 1 94 ? -15.200 5.227 21.150 1.00 98.12 94 MET A O 1
ATOM 754 N N . ARG A 1 95 ? -14.225 3.220 21.059 1.00 97.69 95 ARG A N 1
ATOM 755 C CA . ARG A 1 95 ? -15.202 2.594 21.964 1.00 97.69 95 ARG A CA 1
ATOM 756 C C . ARG A 1 95 ? -15.041 3.068 23.404 1.00 97.69 95 ARG A C 1
ATOM 758 O O . ARG A 1 95 ? -16.032 3.084 24.128 1.00 97.69 95 ARG A O 1
ATOM 765 N N . ILE A 1 96 ? -13.820 3.381 23.829 1.00 98.25 96 ILE A N 1
ATOM 766 C CA . ILE A 1 96 ? -13.545 3.945 25.150 1.00 98.25 96 ILE A CA 1
ATOM 767 C C . ILE A 1 96 ? -14.093 5.369 25.213 1.00 98.25 96 ILE A C 1
ATOM 769 O O . ILE A 1 96 ? -14.815 5.664 26.160 1.00 98.25 96 ILE A O 1
ATOM 773 N N . ASP A 1 97 ? -13.872 6.186 24.185 1.00 97.94 97 ASP A N 1
ATOM 774 C CA . ASP A 1 97 ? -14.439 7.538 24.098 1.00 97.94 97 ASP A CA 1
ATOM 775 C C . ASP A 1 97 ? -15.978 7.511 24.152 1.00 97.94 97 ASP A C 1
ATOM 777 O O . ASP A 1 97 ? -16.609 8.261 24.898 1.00 97.94 97 ASP A O 1
ATOM 781 N N . ASP A 1 98 ? -16.606 6.577 23.429 1.00 98.06 98 ASP A N 1
ATOM 782 C CA . ASP A 1 98 ? -18.057 6.365 23.483 1.00 98.06 98 ASP A CA 1
ATOM 783 C C . ASP A 1 98 ? -18.547 5.948 24.880 1.00 98.06 98 ASP A C 1
ATOM 785 O O . ASP A 1 98 ? -19.667 6.285 25.283 1.00 98.06 98 ASP A O 1
ATOM 789 N N . LEU A 1 99 ? -17.760 5.146 25.603 1.00 98.06 99 LEU A N 1
ATOM 790 C CA . LEU A 1 99 ? -18.084 4.746 26.971 1.00 98.06 99 LEU A CA 1
ATOM 791 C C . LEU A 1 99 ? -17.951 5.928 27.928 1.00 98.06 99 LEU A C 1
ATOM 793 O O . LEU A 1 99 ? -18.840 6.097 28.760 1.00 98.06 99 LEU A O 1
ATOM 797 N N . ASP A 1 100 ? -16.913 6.747 27.778 1.00 97.75 100 ASP A N 1
ATOM 798 C CA . ASP A 1 100 ? -16.686 7.951 28.579 1.00 97.75 100 ASP A CA 1
ATOM 799 C C . ASP A 1 100 ? -17.866 8.923 28.434 1.00 97.75 100 ASP A C 1
ATOM 801 O O . ASP A 1 100 ? -18.544 9.253 29.409 1.00 97.75 100 ASP A O 1
ATOM 805 N N . ALA A 1 101 ? -18.272 9.208 27.193 1.00 98.06 101 ALA A N 1
ATOM 806 C CA . ALA A 1 101 ? -19.440 10.038 26.908 1.00 98.06 101 ALA A CA 1
ATOM 807 C C . ALA A 1 101 ? -20.750 9.472 27.496 1.00 98.06 101 ALA A C 1
ATOM 809 O O . ALA A 1 101 ? -21.638 10.222 27.913 1.00 98.06 101 ALA A O 1
ATOM 810 N N . LYS A 1 102 ? -20.916 8.143 27.530 1.00 97.62 102 LYS A N 1
ATOM 811 C CA . LYS A 1 102 ? -22.088 7.505 28.157 1.00 97.62 102 LYS A CA 1
ATOM 812 C C . LYS A 1 102 ? -22.045 7.595 29.677 1.00 97.62 102 LYS A C 1
ATOM 814 O O . LYS A 1 102 ? -23.105 7.752 30.284 1.00 97.62 102 LYS A O 1
ATOM 819 N N . VAL A 1 103 ? -20.867 7.479 30.286 1.00 98.19 103 VAL A N 1
ATOM 820 C CA . VAL A 1 103 ? -20.683 7.645 31.732 1.00 98.19 103 VAL A CA 1
ATOM 821 C C . VAL A 1 103 ? -21.040 9.071 32.135 1.00 98.19 103 VAL A C 1
ATOM 823 O O . VAL A 1 103 ? -21.874 9.234 33.026 1.00 98.19 103 VAL A O 1
ATOM 826 N N . ASP A 1 104 ? -20.547 10.080 31.418 1.00 97.56 104 ASP A N 1
ATOM 827 C CA . ASP A 1 104 ? -20.892 11.487 31.659 1.00 97.56 104 ASP A CA 1
ATOM 828 C C . ASP A 1 104 ? -22.403 11.734 31.587 1.00 97.56 104 ASP A C 1
ATOM 830 O O . ASP A 1 104 ? -22.996 12.334 32.485 1.00 97.56 104 ASP A O 1
ATOM 834 N N . GLN A 1 105 ? -23.075 11.187 30.570 1.00 97.25 105 GLN A N 1
ATOM 835 C CA . GLN A 1 105 ? -24.534 11.288 30.449 1.00 97.25 105 GLN A CA 1
ATOM 836 C C . GLN A 1 105 ? -25.284 10.614 31.604 1.00 97.25 105 GLN A C 1
ATOM 838 O O . GLN A 1 105 ? -26.374 11.057 31.982 1.00 97.25 105 GLN A O 1
ATOM 843 N N . ILE A 1 106 ? -24.762 9.506 32.135 1.00 97.69 106 ILE A N 1
ATOM 844 C CA . ILE A 1 106 ? -25.348 8.835 33.299 1.00 97.69 106 ILE A CA 1
ATOM 845 C C . ILE A 1 106 ? -25.165 9.708 34.540 1.00 97.69 106 ILE A C 1
ATOM 847 O O . ILE A 1 106 ? -26.141 9.910 35.263 1.00 97.69 106 ILE A O 1
ATOM 851 N N . LEU A 1 107 ? -23.967 10.252 34.762 1.00 96.62 107 LEU A N 1
ATOM 852 C CA . LEU A 1 107 ? -23.671 11.134 35.892 1.00 96.62 107 LEU A CA 1
ATOM 853 C C . LEU A 1 107 ? -24.570 12.376 35.878 1.00 96.62 107 LEU A C 1
ATOM 855 O O . LEU A 1 107 ? -25.248 12.641 36.870 1.00 96.62 107 LEU A O 1
ATOM 859 N N . GLU A 1 108 ? -24.705 13.047 34.733 1.00 96.31 108 GLU A N 1
ATOM 860 C CA . GLU A 1 108 ? -25.576 14.220 34.584 1.00 96.31 108 GLU A CA 1
ATOM 861 C C . GLU A 1 108 ? -27.049 13.888 34.901 1.00 96.31 108 GLU A C 1
ATOM 863 O O . GLU A 1 108 ? -27.770 14.655 35.548 1.00 96.31 108 GLU A O 1
ATOM 868 N N . LYS A 1 109 ? -27.535 12.718 34.464 1.00 96.12 109 LYS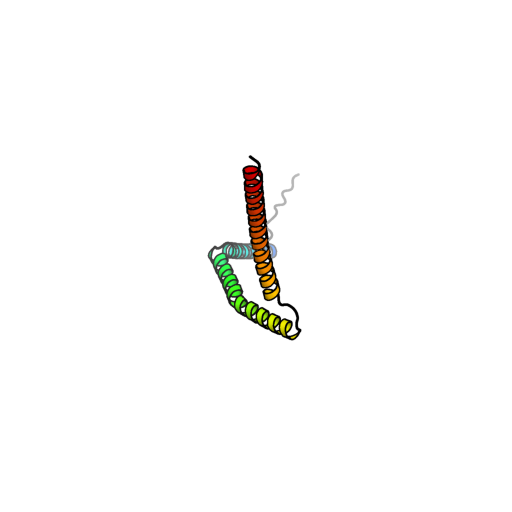 A N 1
ATOM 869 C CA . LYS A 1 109 ? -28.900 12.264 34.775 1.00 96.12 109 LYS A CA 1
ATOM 870 C C . LYS A 1 109 ? -29.075 11.948 36.258 1.00 96.12 109 LYS A C 1
ATOM 872 O O . LYS A 1 109 ? -30.138 12.245 36.803 1.00 96.12 109 LYS A O 1
ATOM 877 N N . LEU A 1 110 ? -28.074 11.349 36.903 1.00 95.94 110 LEU A N 1
ATOM 878 C CA . LEU A 1 110 ? -28.105 11.056 38.336 1.00 95.94 110 LEU A CA 1
ATOM 879 C C . LEU A 1 110 ? -28.128 12.341 39.168 1.00 95.94 110 LEU A C 1
ATOM 881 O O . LEU A 1 110 ? -28.957 12.446 40.071 1.00 95.94 110 LEU A O 1
ATOM 885 N N . GLU A 1 111 ? -27.312 13.337 38.822 1.00 95.19 111 GLU A N 1
ATOM 886 C CA . GLU A 1 111 ? -27.332 14.657 39.464 1.00 95.19 111 GLU A CA 1
ATOM 887 C C . GLU A 1 111 ? -28.720 15.296 39.376 1.00 95.19 111 GLU A C 1
ATOM 889 O O . GLU A 1 111 ? -29.299 15.666 40.397 1.00 95.19 111 GLU A O 1
ATOM 894 N N . LYS A 1 112 ? -29.326 15.319 38.181 1.00 93.44 112 LYS A N 1
ATOM 895 C CA . LYS A 1 112 ? -30.689 15.844 37.986 1.00 93.44 112 LYS A CA 1
ATOM 896 C C . LYS A 1 112 ? -31.728 15.13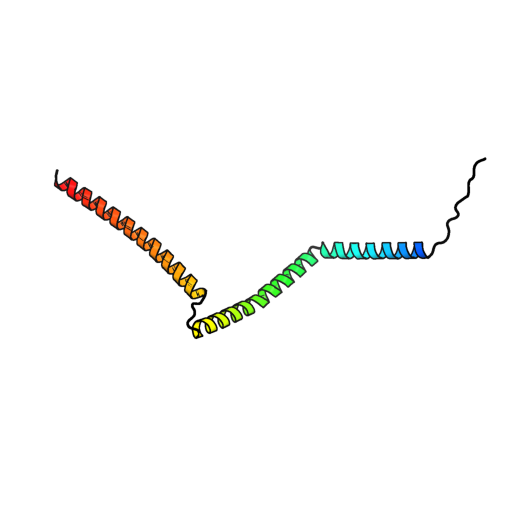5 38.857 1.00 93.44 112 LYS A C 1
ATOM 898 O O . LYS A 1 112 ? -32.648 15.782 39.358 1.00 93.44 112 LYS A O 1
ATOM 903 N N . ILE A 1 113 ? -31.617 13.815 39.028 1.00 94.56 113 ILE A N 1
ATOM 904 C CA . ILE A 1 113 ? -32.528 13.039 39.884 1.00 94.56 113 ILE A CA 1
ATOM 905 C C . ILE A 1 113 ? -32.356 13.429 41.353 1.00 94.56 113 ILE A C 1
ATOM 907 O O . ILE A 1 113 ? -33.359 13.603 42.046 1.00 94.56 113 ILE A O 1
ATOM 911 N N . ILE A 1 114 ? -31.114 13.573 41.820 1.00 91.94 114 ILE A N 1
ATOM 912 C CA . ILE A 1 114 ? -30.808 13.963 43.201 1.00 91.94 114 ILE A CA 1
ATOM 913 C C . ILE A 1 114 ? -31.359 15.363 43.478 1.00 91.94 114 ILE A C 1
ATOM 915 O O . ILE A 1 114 ? -32.152 15.521 44.403 1.00 91.94 114 ILE A O 1
ATOM 919 N N . THR A 1 115 ? -31.056 16.349 42.629 1.00 88.81 115 THR A N 1
ATOM 920 C CA . THR A 1 115 ? -31.535 17.730 42.802 1.00 88.81 115 THR A CA 1
ATOM 921 C C . THR A 1 115 ? -33.062 17.826 42.779 1.00 88.81 115 THR A C 1
ATOM 923 O O . THR A 1 115 ? -33.645 18.596 43.534 1.00 88.81 115 THR A O 1
ATOM 926 N N . LYS A 1 116 ? -33.745 17.020 41.955 1.00 83.25 116 LYS A N 1
ATOM 927 C CA . LYS A 1 116 ? -35.216 16.994 41.910 1.00 83.25 116 LYS A CA 1
ATOM 928 C C . LYS A 1 116 ? -35.850 16.384 43.166 1.00 83.25 116 LYS A C 1
ATOM 930 O O . LYS A 1 116 ? -37.018 16.641 43.423 1.00 83.25 116 LYS A O 1
ATOM 935 N N . LYS A 1 117 ? -35.121 15.551 43.913 1.00 73.75 117 LYS A N 1
ATOM 936 C CA . LYS A 1 117 ? -35.613 14.884 45.128 1.00 73.75 117 LYS A CA 1
ATOM 937 C C . LYS A 1 117 ? -35.486 15.760 46.385 1.00 73.75 117 LYS A C 1
ATOM 939 O O . LYS A 1 117 ? -36.116 15.444 47.387 1.00 73.75 117 LYS A O 1
ATOM 944 N N . GLU A 1 118 ? -34.677 16.819 46.333 1.00 64.12 118 GLU A N 1
ATOM 945 C CA . GLU A 1 118 ? -34.487 17.788 47.427 1.00 64.12 118 GLU A CA 1
ATOM 946 C C . GLU A 1 118 ? -35.432 19.008 47.354 1.00 64.12 118 GLU A C 1
ATOM 948 O O . GLU A 1 118 ? -35.396 19.859 48.242 1.00 64.12 118 GLU A O 1
ATOM 953 N N . LEU A 1 119 ? -36.287 19.077 46.324 1.00 54.06 119 LEU A N 1
ATOM 954 C CA . LEU A 1 119 ? -37.375 20.053 46.149 1.00 54.06 119 LEU A CA 1
ATOM 955 C C . LEU A 1 119 ? -38.732 19.422 46.483 1.00 54.06 119 LEU A C 1
ATOM 957 O O . LEU A 1 119 ? -39.578 20.144 47.055 1.00 54.06 119 LEU A O 1
#

Sequence (119 aa):
MSDKTQDQPKFDPLAMWKEWQTASLNAWAKSMSETVASEDFAQSMGQSLTNYLETSAPVREQVEKAMEQYLQQMNMPTRQEVVSIAERLTNMEMRIDDLDAKVDQILEKLEKIITKKEL

Secondary structure (DSSP, 8-state):
------------HHHHHHHHHHHHHHHHHHHHHHHHHSHHHHHHHHHHHHHHHHHHHHHHHHHHHHHHHHHHHTTPPPHHHHHHHHHHHHHHHHHHHHHHHHHHHHHHHHHHHHHHH--

pLDDT: mean 87.01, std 13.26, range [43.16, 98.25]

Foldseek 3Di:
DDDDPPDDPPPDVVVVVVVVVVVVVVVVVVVVVVVCVDPVVVVVVVVVVVVVCVVCPVVVVVVLVVVCVVCVVVVHDHPVNVVVVVVVVVVVVVVVVVVVVVVVVVVVVVVVVVVVVVD

Radius of gyration: 39.97 Å; chains: 1; bounding box: 83×71×102 Å